Protein AF-A0A7R8AF81-F1 (afdb_monomer)

Radius of gyration: 22.04 Å; Cα contacts (8 Å, |Δi|>4): 204; chains: 1; bounding box: 44×44×81 Å

Mean predicted aligned error: 4.77 Å

Nearest PDB structures (foldseek):
  4o5h-assembly1_A  TM=9.685E-01  e=4.379E-13  Burkholderia cenocepacia J2315
  4pxl-assembly1_A  TM=9.770E-01  e=1.022E-12  Zea mays
  4pz2-assembly1_C  TM=9.730E-01  e=1.002E-11  Zea mays
  3vz2-assembly1_A  TM=9.612E-01  e=2.497E-11  Picosynechococcus sp. PCC 7002
  2hg2-assembly1_A  TM=9.554E-01  e=2.497E-11  Escherichia coli

Solvent-accessible surface area (backbone atoms only — not comparable to full-atom values): 8633 Å² total; per-residue (Å²): 122,87,82,53,46,71,79,38,58,82,45,72,40,81,93,62,85,97,45,65,38,62,22,34,32,45,58,55,51,83,88,33,62,86,66,72,47,90,78,94,59,64,66,45,81,45,75,90,74,92,46,73,67,55,45,44,51,60,71,50,72,53,68,55,13,40,68,41,66,47,80,68,92,51,64,70,57,49,54,55,52,60,72,69,43,61,41,42,35,73,16,74,73,41,79,62,74,94,47,74,74,43,61,44,31,24,27,74,72,45,43,84,71,47,39,38,22,75,62,22,52,52,78,80,58,82,90,80,90,85,87,82,83,78,82,77,82,121

Secondary structure (DSSP, 8-state):
-TT-EEEE--SB-SSSSS-B--EEEES--TTSHHHHS---SSEEEE---SSHHHHHHHHHSSS--SEEEE--S-HHHHHHHHHHS--SEEEESS-----TTS-B--SGGG-SS-BSHHHHHHTT---------GGG--

Foldseek 3Di:
DPPKDKPDWPDADDDDDDGGDQTEIEPGDCPDCLNADDPVDNYHYDYDDDDLVRVLCSQQSYQKAFEEEAEDPDPVSVVVSVVSRRHQYYYYNDGTDDDQQDWGAMDGPRDDFTPHHPRNVVVVDDDDDDDDDPPPPD

Structure (mmCIF, N/CA/C/O backbone):
data_AF-A0A7R8AF81-F1
#
_entry.id   AF-A0A7R8AF81-F1
#
loop_
_atom_site.group_PDB
_atom_site.id
_atom_site.type_symbol
_atom_site.label_atom_id
_atom_site.label_alt_id
_atom_site.label_comp_id
_atom_site.label_asym_id
_atom_site.label_entity_id
_atom_site.label_seq_id
_atom_site.pdbx_PDB_ins_code
_atom_site.Cartn_x
_atom_site.Cartn_y
_atom_site.Cartn_z
_atom_site.occupancy
_atom_site.B_iso_or_equiv
_atom_site.auth_seq_id
_atom_site.auth_comp_id
_atom_site.auth_asym_id
_atom_site.auth_atom_id
_atom_site.pdbx_PDB_model_num
ATOM 1 N N . MET A 1 1 ? 14.732 -14.577 -12.133 1.00 51.69 1 MET A N 1
ATOM 2 C CA . MET A 1 1 ? 13.478 -14.137 -12.784 1.00 51.69 1 MET A CA 1
ATOM 3 C C . MET A 1 1 ? 12.780 -15.298 -13.498 1.00 51.69 1 MET A C 1
ATOM 5 O O . MET A 1 1 ? 11.946 -15.055 -14.356 1.00 51.69 1 MET A O 1
ATOM 9 N N . GLU A 1 2 ? 13.074 -16.558 -13.159 1.00 53.34 2 GLU A N 1
ATOM 10 C CA . GLU A 1 2 ? 12.286 -17.677 -13.684 1.00 53.34 2 GLU A CA 1
ATOM 11 C C . GLU A 1 2 ? 10.898 -17.651 -13.029 1.00 53.34 2 GLU A C 1
ATOM 13 O O . GLU A 1 2 ? 10.796 -17.460 -11.819 1.00 53.34 2 GLU A O 1
ATOM 18 N N . GLY A 1 3 ? 9.841 -17.764 -13.836 1.00 68.88 3 GLY A N 1
ATOM 19 C CA . GLY A 1 3 ? 8.454 -17.836 -13.360 1.00 68.88 3 GLY A CA 1
ATOM 20 C C . GLY A 1 3 ? 7.711 -16.506 -13.177 1.00 68.88 3 GLY A C 1
ATOM 21 O O . GLY A 1 3 ? 6.577 -16.534 -12.714 1.00 68.88 3 GLY A O 1
ATOM 22 N N . ILE A 1 4 ? 8.295 -15.356 -13.538 1.00 82.62 4 ILE A N 1
ATOM 23 C CA . ILE A 1 4 ? 7.593 -14.059 -13.508 1.00 82.62 4 ILE A CA 1
ATOM 24 C C . ILE A 1 4 ? 7.218 -13.658 -14.934 1.00 82.62 4 ILE A C 1
ATOM 26 O O . ILE A 1 4 ? 8.091 -13.490 -15.785 1.00 82.62 4 ILE A O 1
ATOM 30 N N . GLU A 1 5 ? 5.927 -13.462 -15.184 1.00 92.69 5 GLU A N 1
ATOM 31 C CA . GLU A 1 5 ? 5.444 -12.950 -16.461 1.00 92.69 5 GLU A CA 1
ATOM 32 C C . GLU A 1 5 ? 5.596 -11.423 -16.515 1.00 92.69 5 GLU A C 1
ATOM 34 O O . GLU A 1 5 ? 5.031 -10.694 -15.697 1.00 92.69 5 GLU A O 1
ATOM 39 N N . VAL A 1 6 ? 6.372 -10.933 -17.484 1.00 95.81 6 VAL A N 1
ATOM 40 C CA . VAL A 1 6 ? 6.580 -9.500 -17.728 1.00 95.81 6 VAL A CA 1
ATOM 41 C C . VAL A 1 6 ? 5.680 -9.069 -18.883 1.00 95.81 6 VAL A C 1
ATOM 43 O O . VAL A 1 6 ? 5.932 -9.426 -20.031 1.00 95.81 6 VAL A O 1
ATOM 46 N N . LEU A 1 7 ? 4.642 -8.285 -18.591 1.00 96.88 7 LEU A N 1
ATOM 47 C CA . LEU A 1 7 ? 3.709 -7.779 -19.606 1.00 96.88 7 LEU A CA 1
ATOM 48 C C . LEU A 1 7 ? 4.255 -6.554 -20.350 1.00 96.88 7 LEU A C 1
ATOM 50 O O . LEU A 1 7 ? 3.921 -6.324 -21.511 1.00 96.88 7 LEU A O 1
ATOM 54 N N . ALA A 1 8 ? 5.064 -5.740 -19.673 1.00 97.25 8 ALA A N 1
ATOM 55 C CA . ALA A 1 8 ? 5.683 -4.542 -20.232 1.00 97.25 8 ALA A CA 1
ATOM 56 C C . ALA A 1 8 ? 6.953 -4.180 -19.452 1.00 97.25 8 ALA A C 1
ATOM 58 O O . ALA A 1 8 ? 7.049 -4.479 -18.262 1.00 97.25 8 ALA A O 1
ATOM 59 N N . GLY A 1 9 ? 7.891 -3.482 -20.099 1.00 96.81 9 GLY A N 1
ATOM 60 C CA . GLY A 1 9 ? 9.101 -2.953 -19.462 1.00 96.81 9 GLY A CA 1
ATOM 61 C C . GLY A 1 9 ? 10.145 -4.022 -19.141 1.00 96.81 9 GLY A C 1
ATOM 62 O O . GLY A 1 9 ? 10.449 -4.859 -19.981 1.00 96.81 9 GLY A O 1
ATOM 63 N N . GLY A 1 10 ? 10.731 -3.954 -17.944 1.00 94.56 10 GLY A N 1
ATOM 64 C CA . GLY A 1 10 ? 11.759 -4.890 -17.472 1.00 94.56 10 GLY A CA 1
ATOM 65 C C . GLY A 1 10 ? 13.187 -4.547 -17.906 1.00 94.56 10 GLY A C 1
ATOM 66 O O . GLY A 1 10 ? 14.105 -5.322 -17.659 1.00 94.56 10 GLY A O 1
ATOM 67 N N . GLU A 1 11 ? 13.395 -3.389 -18.535 1.00 96.00 11 GLU A N 1
ATOM 68 C CA . GLU A 1 11 ? 14.680 -3.020 -19.125 1.00 96.00 11 GLU A CA 1
ATOM 69 C C . GLU A 1 11 ? 15.031 -1.536 -18.958 1.00 96.00 11 GLU A C 1
ATOM 71 O O . GLU A 1 11 ? 14.194 -0.675 -18.653 1.00 96.00 11 GLU A O 1
ATOM 76 N N . ARG A 1 12 ? 16.313 -1.241 -19.189 1.00 97.12 12 ARG A N 1
ATOM 77 C CA . ARG A 1 12 ? 16.853 0.118 -19.234 1.00 97.12 12 ARG A CA 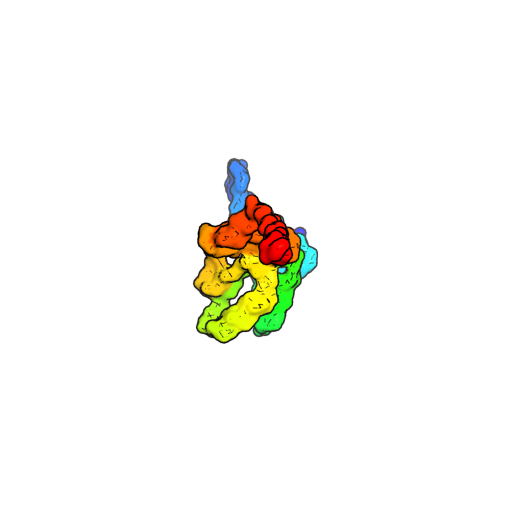1
ATOM 78 C C . ARG A 1 12 ? 16.226 0.904 -20.385 1.00 97.12 12 ARG A C 1
ATOM 80 O O . ARG A 1 12 ? 16.082 0.399 -21.495 1.00 97.12 12 ARG A O 1
ATOM 87 N N . GLN A 1 13 ? 15.947 2.181 -20.144 1.00 97.06 13 GLN A N 1
ATOM 88 C CA . GLN A 1 13 ? 15.547 3.117 -21.190 1.00 97.06 13 GLN A CA 1
ATOM 89 C C . GLN A 1 13 ? 16.771 3.912 -21.681 1.00 97.06 13 GLN A C 1
ATOM 91 O O . GLN A 1 13 ? 17.356 4.702 -20.941 1.00 97.06 13 GLN A O 1
ATOM 96 N N . GLY A 1 14 ? 17.152 3.724 -22.948 1.00 96.19 14 GLY A N 1
ATOM 97 C CA . GLY A 1 14 ? 18.264 4.442 -23.591 1.00 96.19 14 GLY A CA 1
ATOM 98 C C . GLY A 1 14 ? 19.657 4.020 -23.104 1.00 96.19 14 GLY A C 1
ATOM 99 O O . GLY A 1 14 ? 19.797 3.025 -22.395 1.00 96.19 14 GLY A O 1
ATOM 100 N N . SER A 1 15 ? 20.694 4.785 -23.471 1.00 96.12 15 SER A N 1
ATOM 101 C CA . SER A 1 15 ? 22.112 4.495 -23.167 1.00 96.12 15 SER A CA 1
ATOM 102 C C . SER A 1 15 ? 22.765 5.433 -22.138 1.00 96.12 15 SER A C 1
ATOM 104 O O . SER A 1 15 ? 23.857 5.141 -21.659 1.00 96.12 15 SER A O 1
ATOM 106 N N . LEU A 1 16 ? 22.104 6.534 -21.766 1.00 96.69 16 LEU A N 1
ATOM 107 C CA . LEU A 1 16 ? 22.567 7.511 -20.767 1.00 96.69 16 LEU A CA 1
ATOM 108 C C . LEU A 1 16 ? 21.555 7.643 -19.616 1.00 96.69 16 LEU A C 1
ATOM 110 O O . LEU A 1 16 ? 20.422 7.177 -19.740 1.00 96.69 16 LEU A O 1
ATOM 114 N N . GLY A 1 17 ? 21.965 8.242 -18.491 1.00 96.81 17 GLY A N 1
ATOM 115 C CA . GLY A 1 17 ? 21.120 8.475 -17.304 1.00 96.81 17 GLY A CA 1
ATOM 116 C C . GLY A 1 17 ? 20.685 7.205 -16.556 1.00 96.81 17 GLY A C 1
ATOM 117 O O . GLY A 1 17 ? 21.050 6.103 -16.946 1.00 96.81 17 GLY A O 1
ATOM 118 N N . ASN A 1 18 ? 19.885 7.347 -15.496 1.00 96.31 18 ASN A N 1
ATOM 119 C CA . ASN A 1 18 ? 19.388 6.230 -14.671 1.00 96.31 18 ASN A CA 1
ATOM 120 C C . ASN A 1 18 ? 17.916 5.918 -14.982 1.00 96.31 18 ASN A C 1
ATOM 122 O O . ASN A 1 18 ? 17.065 5.934 -14.096 1.00 96.31 18 ASN A O 1
ATOM 126 N N . PHE A 1 19 ? 17.598 5.704 -16.259 1.00 97.38 19 PHE A N 1
ATOM 127 C CA . PHE A 1 19 ? 16.219 5.522 -16.710 1.00 97.38 19 PHE A CA 1
ATOM 128 C C . PHE A 1 19 ? 15.854 4.043 -16.868 1.00 97.38 19 PHE A C 1
ATOM 130 O O . PHE A 1 19 ? 16.575 3.267 -17.501 1.00 97.38 19 PHE A O 1
ATOM 137 N N . LEU A 1 20 ? 14.685 3.683 -16.343 1.00 97.25 20 LEU A N 1
ATOM 138 C CA . LEU A 1 20 ? 14.057 2.370 -16.472 1.00 97.25 20 LEU A CA 1
ATOM 139 C C . LEU A 1 20 ? 12.700 2.529 -17.156 1.00 97.25 20 LEU A C 1
ATOM 141 O O . LEU A 1 20 ? 11.999 3.516 -16.913 1.00 97.25 20 LEU A O 1
ATOM 145 N N . LYS A 1 21 ? 12.315 1.564 -17.996 1.00 97.69 21 LYS A N 1
ATOM 146 C CA . LYS A 1 21 ? 10.943 1.505 -18.516 1.00 97.69 21 LYS A CA 1
ATOM 147 C C . LYS A 1 21 ? 9.963 1.154 -17.393 1.00 97.69 21 LYS A C 1
ATOM 149 O O . LYS A 1 21 ? 10.273 0.337 -16.525 1.00 97.69 21 LYS A O 1
ATOM 154 N N . SER A 1 22 ? 8.757 1.720 -17.453 1.00 98.00 22 SER A N 1
ATOM 155 C CA . SER A 1 22 ? 7.637 1.277 -16.618 1.00 98.00 22 SER A CA 1
ATOM 156 C C . SER A 1 22 ? 7.387 -0.208 -16.843 1.00 98.00 22 SER A C 1
ATOM 158 O O . SER A 1 22 ? 7.222 -0.644 -17.983 1.00 98.00 22 SER A O 1
ATOM 160 N N . THR A 1 23 ? 7.400 -0.973 -15.760 1.00 98.06 23 THR A N 1
ATOM 161 C CA . THR A 1 23 ? 7.375 -2.433 -15.790 1.00 98.06 23 THR A CA 1
ATOM 162 C C . THR A 1 23 ? 6.084 -2.946 -15.177 1.00 98.06 23 THR A C 1
ATOM 164 O O . THR A 1 23 ? 5.702 -2.493 -14.100 1.00 98.06 23 THR A O 1
ATOM 167 N N . VAL A 1 24 ? 5.421 -3.890 -15.843 1.00 98.19 24 VAL A N 1
ATOM 168 C CA . VAL A 1 24 ? 4.211 -4.546 -15.330 1.00 98.19 24 VAL A CA 1
ATOM 169 C C . VAL A 1 24 ? 4.470 -6.042 -15.236 1.00 98.19 24 VAL A C 1
ATOM 171 O O . VAL A 1 24 ? 4.783 -6.678 -16.242 1.00 98.19 24 VAL A O 1
ATOM 174 N N . LEU A 1 25 ? 4.345 -6.588 -14.029 1.00 97.19 25 LEU A N 1
ATOM 175 C CA . LEU A 1 25 ? 4.531 -8.003 -13.722 1.00 97.19 25 LEU A CA 1
ATOM 176 C C . LEU A 1 25 ? 3.172 -8.635 -13.423 1.00 97.19 25 LEU A C 1
ATOM 178 O O . LEU A 1 25 ? 2.434 -8.117 -12.583 1.00 97.19 25 LEU A O 1
ATOM 182 N N . LEU A 1 26 ? 2.839 -9.740 -14.086 1.00 96.00 26 LEU A N 1
ATOM 183 C CA . LEU A 1 26 ? 1.580 -10.452 -13.875 1.00 96.00 26 LEU A CA 1
ATOM 184 C C . LEU A 1 26 ? 1.794 -11.676 -12.983 1.00 96.00 26 LEU A C 1
ATOM 186 O O . LEU A 1 26 ? 2.659 -12.506 -13.249 1.00 96.00 26 LEU A O 1
ATOM 190 N N . ASN A 1 27 ? 0.981 -11.774 -11.929 1.00 93.31 27 ASN A N 1
ATOM 191 C CA . ASN A 1 27 ? 0.905 -12.901 -10.998 1.00 93.31 27 ASN A CA 1
ATOM 192 C C . ASN A 1 27 ? 2.277 -13.440 -10.533 1.00 93.31 27 ASN A C 1
ATOM 194 O O . ASN A 1 27 ? 2.505 -14.648 -10.620 1.00 93.31 27 ASN A O 1
ATOM 198 N N . PRO A 1 28 ? 3.191 -12.591 -10.014 1.00 93.62 28 PRO A N 1
ATOM 199 C CA . PRO A 1 28 ? 4.450 -13.086 -9.460 1.00 93.62 28 PRO A CA 1
ATOM 200 C C . PRO A 1 28 ? 4.189 -14.074 -8.312 1.00 93.62 28 PRO A C 1
ATOM 202 O O . PRO A 1 28 ? 3.157 -14.011 -7.642 1.00 93.62 28 PRO A O 1
ATOM 205 N N . ASP A 1 29 ? 5.117 -14.987 -8.044 1.00 93.00 29 ASP A N 1
ATOM 206 C CA . ASP A 1 29 ? 5.004 -15.898 -6.899 1.00 93.00 29 ASP A CA 1
ATOM 207 C C . ASP A 1 29 ? 4.898 -15.115 -5.569 1.00 93.00 29 ASP A C 1
ATOM 209 O O . ASP A 1 29 ? 5.552 -14.080 -5.408 1.00 93.00 29 ASP A O 1
ATOM 213 N N . LEU A 1 30 ? 4.061 -15.577 -4.630 1.00 93.38 30 LEU A N 1
ATOM 214 C CA . LEU A 1 30 ? 3.807 -14.885 -3.353 1.00 93.38 30 LEU A CA 1
ATOM 215 C C . LEU A 1 30 ? 5.052 -14.793 -2.462 1.00 93.38 30 LEU A C 1
ATOM 217 O O . LEU A 1 30 ? 5.174 -13.846 -1.694 1.00 93.38 30 LEU A O 1
ATOM 221 N N . ALA A 1 31 ? 5.988 -15.733 -2.589 1.00 93.12 31 ALA A N 1
ATOM 222 C CA . ALA A 1 31 ? 7.257 -15.724 -1.869 1.00 93.12 31 ALA A CA 1
ATOM 223 C C . ALA A 1 31 ? 8.379 -15.018 -2.653 1.00 93.12 31 ALA A C 1
ATOM 225 O O . ALA A 1 31 ? 9.524 -14.964 -2.195 1.00 93.12 31 ALA A O 1
ATOM 226 N N . SER A 1 32 ? 8.096 -14.498 -3.852 1.00 93.94 32 SER A N 1
ATOM 227 C CA . SER A 1 32 ? 9.112 -13.822 -4.656 1.00 93.94 32 SER A CA 1
ATOM 228 C C . SER A 1 32 ? 9.445 -12.437 -4.106 1.00 93.94 32 SER A C 1
ATOM 230 O O . SER A 1 32 ? 8.571 -11.664 -3.720 1.00 93.94 32 SER A O 1
ATOM 232 N N . LYS A 1 33 ? 10.727 -12.067 -4.188 1.00 94.12 33 LYS A N 1
ATOM 233 C CA . LYS A 1 33 ? 11.205 -10.750 -3.743 1.00 94.12 33 LYS A CA 1
ATOM 234 C C . LYS A 1 33 ? 10.501 -9.578 -4.421 1.00 94.12 33 LYS A C 1
ATOM 236 O O . LYS A 1 33 ? 10.251 -8.571 -3.780 1.00 94.12 33 LYS A O 1
ATOM 241 N N . VAL A 1 34 ? 10.153 -9.715 -5.703 1.00 94.31 34 VAL A N 1
ATOM 242 C CA . VAL A 1 34 ? 9.427 -8.665 -6.441 1.00 94.31 34 VAL A CA 1
ATOM 243 C C . VAL A 1 34 ? 8.015 -8.422 -5.895 1.00 94.31 34 VAL A C 1
ATOM 245 O O . VAL A 1 34 ? 7.427 -7.386 -6.185 1.00 94.31 34 VAL A O 1
ATOM 248 N N . TYR A 1 35 ? 7.460 -9.376 -5.143 1.00 95.00 35 TYR A N 1
ATOM 249 C CA . TYR A 1 35 ? 6.156 -9.258 -4.497 1.00 95.00 35 TYR A CA 1
ATOM 250 C C . TYR A 1 35 ? 6.276 -8.842 -3.022 1.00 95.00 35 TYR A C 1
ATOM 252 O O . TYR A 1 35 ? 5.452 -8.069 -2.542 1.00 95.00 35 TYR A O 1
ATOM 260 N N . THR A 1 36 ? 7.301 -9.318 -2.308 1.00 95.69 36 THR A N 1
ATOM 261 C CA . THR A 1 36 ? 7.428 -9.138 -0.848 1.00 95.69 36 THR A CA 1
ATOM 262 C C . THR A 1 36 ? 8.305 -7.962 -0.410 1.00 95.69 36 THR A C 1
ATOM 264 O O . THR A 1 36 ? 8.250 -7.567 0.756 1.00 95.69 36 THR A O 1
ATOM 267 N N . GLU A 1 37 ? 9.153 -7.426 -1.292 1.00 96.62 37 GLU A N 1
ATOM 268 C CA . GLU A 1 37 ? 10.091 -6.336 -0.989 1.00 96.62 37 GLU A CA 1
ATOM 269 C C . GLU A 1 37 ? 9.706 -5.039 -1.720 1.00 96.62 37 GLU A C 1
A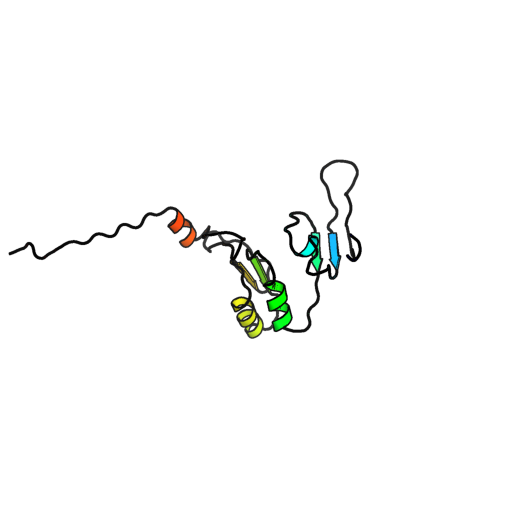TOM 271 O O . GLU A 1 37 ? 9.136 -5.046 -2.812 1.00 96.62 37 GLU A O 1
ATOM 276 N N . GLU A 1 38 ? 10.040 -3.895 -1.121 1.00 97.56 38 GLU A N 1
ATOM 277 C CA . GLU A 1 38 ? 9.818 -2.586 -1.731 1.00 97.56 38 GLU A CA 1
ATOM 278 C C . GLU A 1 38 ? 10.860 -2.318 -2.832 1.00 97.56 38 GLU A C 1
ATOM 280 O O . GLU A 1 38 ? 12.047 -2.156 -2.561 1.00 97.56 38 GLU A O 1
ATOM 285 N N . ILE A 1 39 ? 10.412 -2.257 -4.092 1.00 97.19 39 ILE A N 1
ATOM 286 C CA . ILE A 1 39 ? 11.300 -2.070 -5.256 1.00 97.19 39 ILE A CA 1
ATOM 287 C C . ILE A 1 39 ? 11.759 -0.610 -5.408 1.00 97.19 39 ILE A C 1
ATOM 289 O O . ILE A 1 39 ? 12.850 -0.352 -5.912 1.00 97.19 39 ILE A O 1
ATOM 293 N N . PHE A 1 40 ? 10.917 0.355 -5.016 1.00 97.44 40 PHE A N 1
ATOM 294 C CA . PHE A 1 40 ? 11.177 1.801 -5.137 1.00 97.44 40 PHE A CA 1
ATOM 295 C C . PHE A 1 40 ? 11.457 2.309 -6.571 1.00 97.44 40 PHE A C 1
ATOM 297 O O . PHE A 1 40 ? 12.000 3.394 -6.779 1.00 97.44 40 PHE A O 1
ATOM 304 N N . GLY A 1 41 ? 11.069 1.521 -7.578 1.00 96.56 41 GLY A N 1
ATOM 305 C CA . GLY A 1 41 ? 11.202 1.825 -9.001 1.00 96.56 41 GLY A CA 1
ATOM 306 C C . GLY A 1 41 ? 9.854 1.793 -9.727 1.00 96.56 41 GLY A C 1
ATOM 307 O O . GLY A 1 41 ? 8.826 1.506 -9.115 1.00 96.56 41 GL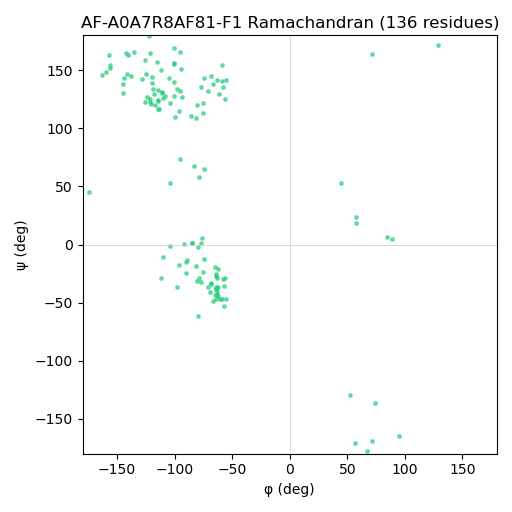Y A O 1
ATOM 308 N N . PRO A 1 42 ? 9.830 2.060 -11.044 1.00 97.50 42 PRO A N 1
ATOM 309 C CA . PRO A 1 42 ? 8.599 2.118 -11.829 1.00 97.50 42 PRO A CA 1
ATOM 310 C C . PRO A 1 42 ? 8.092 0.707 -12.181 1.00 97.50 42 PRO A C 1
ATOM 312 O O . PRO A 1 42 ? 7.973 0.360 -13.356 1.00 97.50 42 PRO A O 1
ATOM 315 N N . VAL A 1 43 ? 7.835 -0.124 -11.170 1.00 97.56 43 VAL A N 1
ATOM 316 C CA . VAL A 1 43 ? 7.424 -1.527 -11.309 1.00 97.56 43 VAL A CA 1
ATOM 317 C C . VAL A 1 43 ? 6.079 -1.734 -10.617 1.00 97.56 43 VAL A C 1
ATOM 319 O O . VAL A 1 43 ? 5.933 -1.423 -9.439 1.00 97.56 43 VAL A O 1
ATOM 322 N N . LEU A 1 44 ? 5.103 -2.266 -11.351 1.00 97.56 44 LEU A N 1
ATOM 323 C CA . LEU A 1 44 ? 3.773 -2.609 -10.858 1.00 97.56 44 LEU A CA 1
ATOM 324 C C . LEU A 1 44 ? 3.575 -4.125 -10.915 1.00 97.56 44 LEU A C 1
ATOM 326 O O . LEU A 1 44 ? 3.675 -4.724 -11.984 1.00 97.56 44 LEU A O 1
ATOM 330 N N . CYS A 1 45 ? 3.229 -4.727 -9.781 1.00 96.62 45 CYS A N 1
ATOM 331 C CA . CYS A 1 45 ? 2.777 -6.113 -9.712 1.00 96.62 45 CYS A CA 1
ATOM 332 C C . CYS A 1 45 ? 1.246 -6.156 -9.780 1.00 96.62 45 CYS A C 1
ATOM 334 O O . CYS A 1 45 ? 0.566 -5.493 -8.998 1.00 96.62 45 CYS A O 1
ATOM 336 N N . VAL A 1 46 ? 0.702 -6.946 -10.703 1.00 96.38 46 VAL A N 1
ATOM 337 C CA . VAL A 1 46 ? -0.738 -7.174 -10.858 1.00 96.38 46 VAL A CA 1
ATOM 338 C C . VAL A 1 46 ? -1.049 -8.603 -10.444 1.00 96.38 46 VAL A C 1
ATOM 340 O O . VAL A 1 46 ? -0.462 -9.547 -10.972 1.00 96.38 46 VAL A O 1
ATOM 343 N N . ARG A 1 47 ? -1.994 -8.764 -9.517 1.00 94.50 47 ARG A N 1
ATOM 344 C CA . ARG A 1 47 ? -2.504 -10.068 -9.092 1.00 94.50 47 ARG A CA 1
ATOM 345 C C . ARG A 1 47 ? -4.021 -10.091 -9.174 1.00 94.50 47 ARG A C 1
ATOM 347 O O . ARG A 1 47 ? -4.681 -9.102 -8.864 1.00 94.50 47 ARG A O 1
ATOM 354 N N . THR A 1 48 ? -4.566 -11.226 -9.587 1.00 94.88 48 THR A N 1
ATOM 355 C CA . THR A 1 48 ? -6.012 -11.467 -9.590 1.00 94.88 48 THR A CA 1
ATOM 356 C C . THR A 1 48 ? -6.459 -12.175 -8.315 1.00 94.88 48 THR A C 1
ATOM 358 O O . THR A 1 48 ? -5.707 -12.973 -7.766 1.00 94.88 48 THR A O 1
ATOM 361 N N . PHE A 1 49 ? -7.702 -11.942 -7.910 1.00 97.00 49 PHE A N 1
ATOM 362 C CA . PHE A 1 49 ? -8.389 -12.622 -6.810 1.00 97.00 49 PHE A CA 1
ATOM 363 C C . PHE A 1 49 ? -9.847 -12.872 -7.221 1.00 97.00 49 PHE A C 1
ATOM 365 O O . PHE A 1 49 ? -10.339 -12.263 -8.178 1.00 97.00 49 PHE A O 1
ATOM 372 N N . LYS A 1 50 ? -10.549 -13.763 -6.520 1.00 97.81 50 LYS A N 1
ATOM 373 C CA . LYS A 1 50 ? -11.950 -14.118 -6.806 1.00 97.81 50 LYS A CA 1
ATOM 374 C C . LYS A 1 50 ? -12.927 -13.651 -5.737 1.00 97.81 50 LYS A C 1
ATOM 376 O O . LYS A 1 50 ? -14.092 -13.421 -6.054 1.00 97.81 50 LYS A O 1
ATOM 381 N N . THR A 1 51 ? -12.477 -13.541 -4.491 1.00 98.25 51 THR A N 1
ATOM 382 C CA . THR A 1 51 ? -13.344 -13.233 -3.344 1.00 98.25 51 THR A CA 1
ATOM 383 C C . THR A 1 51 ? -12.848 -12.018 -2.568 1.00 98.25 51 THR A C 1
ATOM 385 O O . THR A 1 51 ? -11.686 -11.628 -2.683 1.00 98.25 51 THR A O 1
ATOM 388 N N . GLU A 1 52 ? -13.748 -11.399 -1.802 1.00 97.50 52 GLU A N 1
ATOM 389 C CA . GLU A 1 52 ? -13.425 -10.256 -0.936 1.00 97.50 52 GLU A CA 1
ATOM 390 C C . GLU A 1 52 ? -12.425 -10.688 0.149 1.00 97.50 52 GLU A C 1
ATOM 392 O O . GLU A 1 52 ? -11.433 -10.004 0.393 1.00 97.50 52 GLU A O 1
ATOM 397 N N . GLU A 1 53 ? -12.629 -11.879 0.710 1.00 98.38 53 GLU A N 1
ATOM 398 C CA . GLU A 1 53 ? -11.800 -12.484 1.751 1.00 98.38 53 GLU A CA 1
ATOM 399 C C . GLU A 1 53 ? -10.382 -12.784 1.247 1.00 98.38 53 GLU A C 1
ATOM 401 O O . GLU A 1 53 ? -9.401 -12.484 1.926 1.00 98.38 53 GLU A O 1
ATOM 406 N N . GLU A 1 54 ? -10.260 -13.326 0.032 1.00 98.25 54 GLU A N 1
ATOM 407 C CA . GLU A 1 54 ? -8.965 -13.561 -0.617 1.00 98.25 54 GLU A CA 1
ATOM 408 C C . GLU A 1 54 ? -8.221 -12.247 -0.874 1.00 98.25 54 GLU A C 1
ATOM 410 O O . GLU A 1 54 ? -7.020 -12.166 -0.623 1.00 98.25 54 GLU A O 1
ATOM 415 N N . ALA A 1 55 ? -8.920 -11.205 -1.335 1.00 97.75 55 ALA A N 1
ATOM 416 C CA . ALA A 1 55 ? -8.309 -9.900 -1.581 1.00 97.75 55 ALA A CA 1
ATOM 417 C C . ALA A 1 55 ? -7.749 -9.280 -0.295 1.00 97.75 55 ALA A C 1
ATOM 419 O O . ALA A 1 55 ? -6.630 -8.769 -0.299 1.00 97.75 55 ALA A O 1
ATOM 420 N N . ILE A 1 56 ? -8.511 -9.346 0.802 1.00 98.50 56 ILE A N 1
ATOM 421 C CA . ILE A 1 56 ? -8.088 -8.851 2.119 1.00 98.50 56 ILE A CA 1
ATOM 422 C C . ILE A 1 56 ? -6.885 -9.652 2.623 1.00 98.50 56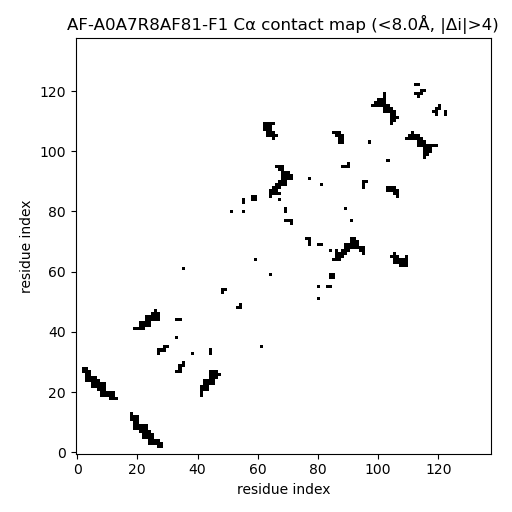 ILE A C 1
ATOM 424 O O . ILE A 1 56 ? -5.895 -9.057 3.049 1.00 98.50 56 ILE A O 1
ATOM 428 N N . ALA A 1 57 ? -6.936 -10.985 2.532 1.00 98.38 57 ALA A N 1
ATOM 429 C CA . ALA A 1 57 ? -5.829 -11.842 2.945 1.00 98.38 57 ALA A CA 1
ATOM 430 C C . ALA A 1 57 ? -4.545 -11.512 2.168 1.00 98.38 57 ALA A C 1
ATOM 432 O O . ALA A 1 57 ? -3.503 -11.298 2.780 1.00 98.38 57 ALA A O 1
ATOM 433 N N . LEU A 1 58 ? -4.630 -11.378 0.840 1.00 97.88 58 LEU A N 1
ATOM 434 C CA . LEU A 1 58 ? -3.495 -11.001 -0.009 1.00 97.88 58 LEU A CA 1
ATOM 435 C C . LEU A 1 58 ? -2.967 -9.592 0.288 1.00 97.88 58 LEU A C 1
ATOM 437 O O . LEU A 1 58 ? -1.758 -9.379 0.243 1.00 97.88 58 LEU A O 1
ATOM 441 N N . ALA A 1 59 ? -3.850 -8.630 0.571 1.00 97.81 59 ALA A N 1
ATOM 442 C CA . ALA A 1 59 ? -3.457 -7.260 0.896 1.00 97.81 59 ALA A CA 1
ATOM 443 C C . ALA A 1 59 ? -2.740 -7.164 2.251 1.00 97.81 59 ALA A C 1
ATOM 445 O O . ALA A 1 59 ? -1.836 -6.344 2.409 1.00 97.81 59 ALA A O 1
ATOM 446 N N . ASN A 1 60 ? -3.134 -8.000 3.215 1.00 98.25 60 ASN A N 1
ATOM 447 C CA . ASN A 1 60 ? -2.561 -8.020 4.557 1.00 98.25 60 ASN A CA 1
ATOM 448 C C . ASN A 1 60 ? -1.357 -8.968 4.695 1.00 98.25 60 ASN A C 1
ATOM 450 O O . ASN A 1 60 ? -0.610 -8.828 5.667 1.00 98.25 60 ASN A O 1
ATOM 454 N N . ASP A 1 61 ? -1.133 -9.888 3.749 1.00 97.62 61 ASP A N 1
ATOM 455 C CA . ASP A 1 61 ? 0.030 -10.791 3.704 1.00 97.62 61 ASP A CA 1
ATOM 456 C C . ASP A 1 61 ? 1.309 -10.054 3.275 1.00 97.62 61 ASP A C 1
ATOM 458 O O . ASP A 1 61 ? 1.884 -10.233 2.203 1.00 97.62 61 ASP A O 1
ATOM 462 N N . THR A 1 62 ? 1.718 -9.123 4.127 1.00 97.56 62 THR A N 1
ATOM 463 C CA . THR A 1 62 ? 2.905 -8.297 3.970 1.00 97.56 62 THR A CA 1
ATOM 464 C C . THR A 1 62 ? 3.376 -7.812 5.337 1.00 97.56 62 THR A C 1
ATOM 466 O O . THR A 1 62 ? 2.596 -7.632 6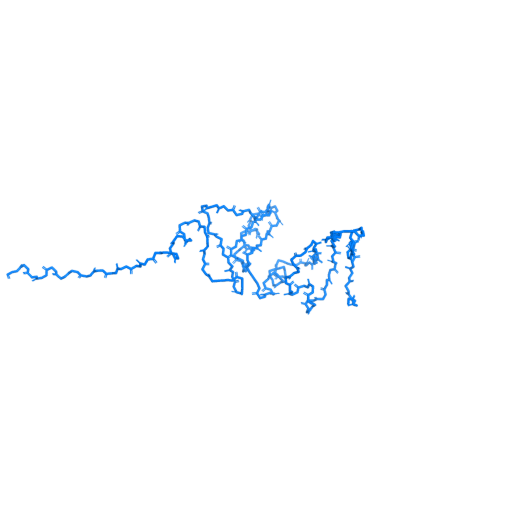.278 1.00 97.56 62 THR A O 1
ATOM 469 N N . GLN A 1 63 ? 4.680 -7.565 5.447 1.00 97.19 63 GLN A N 1
ATOM 470 C CA . GLN A 1 63 ? 5.283 -6.923 6.617 1.00 97.19 63 GLN A CA 1
ATOM 471 C C . GLN A 1 63 ? 5.002 -5.411 6.682 1.00 97.19 63 GLN A C 1
ATOM 473 O O . GLN A 1 63 ? 5.249 -4.782 7.714 1.00 97.19 63 GLN A O 1
ATOM 478 N N . PHE A 1 64 ? 4.494 -4.829 5.593 1.00 98.25 64 PHE A N 1
ATOM 479 C CA . PHE A 1 64 ? 4.230 -3.401 5.442 1.00 98.25 64 PHE A CA 1
ATOM 480 C C . PHE A 1 64 ? 2.745 -3.061 5.654 1.00 98.25 64 PHE A C 1
ATOM 482 O O . PHE A 1 64 ? 1.889 -3.933 5.733 1.00 98.25 64 PHE A O 1
ATOM 489 N N . GLY A 1 65 ? 2.431 -1.773 5.759 1.00 97.69 65 GLY A N 1
ATOM 490 C CA . GLY A 1 65 ? 1.067 -1.280 5.961 1.00 97.69 65 GLY A CA 1
ATOM 491 C C . GLY A 1 65 ? 0.985 0.244 5.916 1.00 97.69 65 GLY A C 1
ATOM 492 O O . GLY A 1 65 ? 0.412 0.871 6.808 1.00 97.69 65 GLY A O 1
ATOM 493 N N . LEU A 1 66 ? 1.631 0.875 4.932 1.00 96.94 66 LEU A N 1
ATOM 494 C CA . LEU A 1 66 ? 1.714 2.337 4.844 1.00 96.94 66 LEU A CA 1
ATOM 495 C C . LEU A 1 66 ? 0.434 2.962 4.273 1.00 96.94 66 LEU A C 1
ATOM 497 O O . LEU A 1 66 ? -0.256 3.733 4.945 1.00 96.94 66 LEU A O 1
ATOM 501 N N . GLY A 1 67 ? 0.108 2.601 3.036 1.00 95.81 67 GLY A N 1
ATOM 502 C CA . GLY A 1 67 ? -1.035 3.121 2.301 1.00 95.81 67 GLY A CA 1
ATOM 503 C C . GLY A 1 67 ? -1.708 2.028 1.483 1.00 95.81 67 GLY A C 1
ATOM 504 O O . GLY A 1 67 ? -1.037 1.132 0.978 1.00 95.81 67 GLY A O 1
ATOM 505 N N . ALA A 1 68 ? -3.025 2.120 1.340 1.00 96.94 68 ALA A N 1
ATOM 506 C CA . ALA A 1 68 ? -3.821 1.234 0.499 1.00 96.94 68 ALA A CA 1
ATOM 507 C C . ALA A 1 68 ? -4.829 2.029 -0.337 1.00 96.94 68 ALA A C 1
ATOM 509 O O . ALA A 1 68 ? -5.094 3.213 -0.105 1.00 96.94 68 ALA A O 1
ATOM 510 N N . THR A 1 69 ? -5.405 1.386 -1.347 1.00 97.12 69 THR A N 1
ATOM 511 C CA . THR A 1 69 ? -6.497 1.969 -2.126 1.00 97.12 69 THR A CA 1
ATOM 512 C C . THR A 1 69 ? -7.489 0.893 -2.541 1.00 97.12 69 THR A C 1
ATOM 514 O O . THR A 1 69 ? -7.090 -0.189 -2.963 1.00 97.12 69 THR A O 1
ATOM 517 N N . ILE A 1 70 ? -8.779 1.208 -2.446 1.00 97.88 70 ILE A N 1
ATOM 518 C CA . ILE A 1 70 ? -9.888 0.337 -2.839 1.00 97.88 70 ILE A CA 1
ATOM 519 C C . ILE A 1 70 ? -10.668 1.023 -3.960 1.00 97.88 70 ILE A C 1
ATOM 521 O O . ILE A 1 70 ? -11.074 2.173 -3.816 1.00 97.88 70 ILE A O 1
ATOM 525 N N . TYR A 1 71 ? -10.927 0.311 -5.057 1.00 97.94 71 TYR A N 1
ATOM 526 C CA . TYR A 1 71 ? -11.805 0.774 -6.134 1.00 97.94 71 TYR A CA 1
ATOM 527 C C . TYR A 1 71 ? -13.055 -0.107 -6.198 1.00 97.94 71 TYR A C 1
ATOM 529 O O . TYR A 1 71 ? -12.965 -1.309 -6.438 1.00 97.94 71 TYR A O 1
ATOM 537 N N . THR A 1 72 ? -14.226 0.482 -5.954 1.00 98.12 72 THR A N 1
ATOM 538 C CA . THR A 1 72 ? -15.529 -0.198 -6.002 1.00 98.12 72 THR A CA 1
ATOM 539 C C . THR A 1 72 ? -16.666 0.824 -6.088 1.00 98.12 72 THR A C 1
ATOM 541 O O . THR A 1 72 ? -16.601 1.896 -5.486 1.00 98.12 72 THR A O 1
ATOM 544 N N . ALA A 1 73 ? -17.740 0.484 -6.803 1.00 98.25 73 ALA A N 1
ATOM 545 C CA . ALA A 1 73 ? -18.974 1.274 -6.807 1.00 98.25 73 ALA A CA 1
ATOM 546 C C . ALA A 1 73 ? -19.881 0.976 -5.592 1.00 98.25 73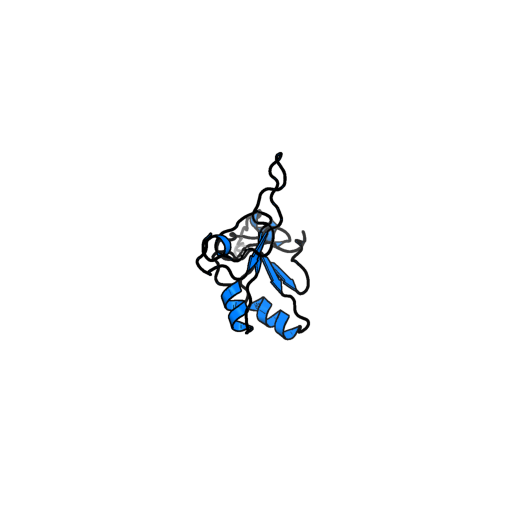 ALA A C 1
ATOM 548 O O . ALA A 1 73 ? -20.761 1.769 -5.270 1.00 98.25 73 ALA A O 1
ATOM 549 N N . ASP A 1 74 ? -19.671 -0.156 -4.912 1.00 98.38 74 ASP A N 1
ATOM 550 C CA . ASP A 1 74 ? -20.423 -0.549 -3.716 1.00 98.38 74 ASP A CA 1
ATOM 551 C C . ASP A 1 74 ? -19.792 0.068 -2.459 1.00 98.38 74 ASP A C 1
ATOM 553 O O . ASP A 1 74 ? -18.701 -0.324 -2.034 1.00 98.38 74 ASP A O 1
ATOM 557 N N . ILE A 1 75 ? -20.503 1.019 -1.850 1.00 97.62 75 ILE A N 1
ATOM 558 C CA . ILE A 1 75 ? -20.060 1.720 -0.642 1.00 97.62 75 ILE A CA 1
ATOM 559 C C . ILE A 1 75 ? -20.024 0.819 0.597 1.00 97.62 75 ILE A C 1
ATOM 561 O O . ILE A 1 75 ? -19.148 0.985 1.444 1.00 97.62 75 ILE A O 1
ATOM 565 N N . ALA A 1 76 ? -20.928 -0.157 0.706 1.00 98.19 76 ALA A N 1
ATOM 566 C CA . ALA A 1 76 ? -20.939 -1.077 1.835 1.00 98.19 76 ALA A CA 1
ATOM 567 C C . ALA A 1 76 ? -19.714 -1.995 1.771 1.00 98.19 76 ALA A C 1
ATOM 569 O O . ALA A 1 76 ? -19.053 -2.206 2.787 1.00 98.19 76 ALA A O 1
ATOM 570 N N . ARG A 1 77 ? -19.365 -2.473 0.569 1.00 98.00 77 ARG A N 1
ATOM 571 C CA . ARG A 1 77 ? -18.098 -3.181 0.333 1.00 98.00 77 ARG A CA 1
ATOM 572 C C . ARG A 1 77 ? -16.895 -2.299 0.640 1.00 98.00 77 ARG A C 1
ATOM 574 O O . ARG A 1 77 ? -15.995 -2.750 1.338 1.00 98.00 77 ARG A O 1
ATOM 581 N N . ALA A 1 78 ? -16.883 -1.055 0.160 1.00 98.00 78 ALA A N 1
ATOM 582 C CA . ALA A 1 78 ? -15.770 -0.142 0.411 1.00 98.00 78 ALA A CA 1
ATOM 583 C C . ALA A 1 78 ? -15.496 0.010 1.915 1.00 98.00 78 ALA A C 1
ATOM 585 O O . ALA A 1 78 ? -14.354 -0.130 2.343 1.00 98.00 78 ALA A O 1
ATOM 586 N N . LEU A 1 79 ? -16.548 0.227 2.711 1.00 97.56 79 LEU A N 1
ATOM 587 C CA . LEU A 1 79 ? -16.436 0.382 4.159 1.00 97.56 79 LEU A CA 1
ATOM 588 C C . LEU A 1 79 ? -15.980 -0.908 4.850 1.00 97.56 79 LEU A C 1
ATOM 590 O O . LEU A 1 79 ? -15.022 -0.844 5.617 1.00 97.56 79 LEU A O 1
ATOM 594 N N . ARG A 1 80 ? -16.592 -2.064 4.547 1.00 97.69 80 ARG A N 1
ATOM 595 C CA . ARG A 1 80 ? -16.179 -3.357 5.130 1.00 97.69 80 ARG A CA 1
ATOM 596 C C . ARG A 1 80 ? -14.712 -3.662 4.842 1.00 97.69 80 ARG A C 1
ATOM 598 O O . ARG A 1 80 ? -13.937 -3.856 5.767 1.00 97.69 80 ARG A O 1
ATOM 605 N N . VAL A 1 81 ? -14.309 -3.617 3.572 1.00 98.31 81 VAL A N 1
ATOM 606 C CA . VAL A 1 81 ? -12.930 -3.935 3.173 1.00 98.31 81 VAL A CA 1
ATOM 607 C C . VAL A 1 81 ? -11.942 -2.928 3.768 1.00 98.31 81 VAL A C 1
ATOM 609 O O . VAL A 1 81 ? -10.875 -3.319 4.227 1.00 98.31 81 VAL A O 1
ATOM 612 N N . SER A 1 82 ? -12.294 -1.638 3.830 1.00 97.38 82 SER A N 1
ATOM 613 C CA . SER A 1 82 ? -11.406 -0.616 4.406 1.00 97.38 82 SER A CA 1
ATOM 614 C C . SER A 1 82 ? -11.119 -0.799 5.897 1.00 97.38 82 SER A C 1
ATOM 616 O O . SER A 1 82 ? -10.086 -0.329 6.364 1.00 97.38 82 SER A O 1
ATOM 618 N N . GLN A 1 83 ? -12.020 -1.451 6.637 1.00 97.06 83 GLN A N 1
ATOM 619 C CA . GLN A 1 83 ? -11.842 -1.728 8.064 1.00 97.06 83 GLN A CA 1
ATOM 620 C C . GLN A 1 83 ? -10.918 -2.923 8.311 1.00 97.06 83 GLN A C 1
ATOM 622 O O . GLN A 1 83 ? -10.230 -2.949 9.328 1.00 97.06 83 GLN A O 1
ATOM 627 N N . GLU A 1 84 ? -10.884 -3.875 7.378 1.00 98.19 84 GLU A N 1
ATOM 628 C CA . GLU A 1 84 ? -10.090 -5.104 7.481 1.00 98.19 84 GLU A CA 1
ATOM 629 C C . GLU A 1 84 ? -8.672 -4.956 6.904 1.00 98.19 84 GLU A C 1
ATOM 631 O O . GLU A 1 84 ? -7.763 -5.692 7.286 1.00 98.19 84 GLU A O 1
ATOM 636 N N . VAL A 1 85 ? -8.449 -4.019 5.975 1.00 98.19 85 VAL A N 1
ATOM 637 C CA . VAL A 1 85 ? -7.118 -3.777 5.394 1.00 98.19 85 VAL A CA 1
ATOM 638 C C . VAL A 1 85 ? -6.221 -3.025 6.381 1.00 98.19 85 VAL A C 1
ATOM 640 O O . VAL A 1 85 ? -6.498 -1.895 6.789 1.00 98.19 85 VAL A O 1
ATOM 643 N N . GLU A 1 86 ? -5.082 -3.627 6.709 1.00 97.94 86 GLU A N 1
ATOM 644 C CA . GLU A 1 86 ? -4.120 -3.150 7.702 1.00 97.94 86 GLU A CA 1
ATOM 645 C C . GLU A 1 86 ? -3.166 -2.093 7.122 1.00 97.94 86 GLU A C 1
ATOM 647 O O . GLU A 1 86 ? -1.958 -2.303 6.983 1.00 97.94 86 GLU A O 1
ATOM 652 N N . ALA A 1 87 ? -3.710 -0.922 6.791 1.00 97.12 87 ALA A N 1
ATOM 653 C CA . ALA A 1 87 ? -2.949 0.219 6.294 1.00 97.12 87 ALA A CA 1
ATOM 654 C C . ALA A 1 87 ? -3.184 1.472 7.142 1.00 97.12 87 ALA A C 1
ATOM 656 O O . ALA A 1 87 ? -4.263 1.713 7.687 1.00 97.12 87 ALA A O 1
ATOM 657 N N . GLY A 1 88 ? -2.155 2.308 7.280 1.00 94.62 88 GLY A N 1
ATOM 658 C CA . GLY A 1 88 ? -2.275 3.539 8.060 1.00 94.62 88 GLY A CA 1
ATOM 659 C C . GLY A 1 88 ? -3.043 4.646 7.351 1.00 94.62 88 GLY A C 1
ATOM 660 O O . GLY A 1 88 ? -3.616 5.507 8.018 1.00 94.62 88 GLY A O 1
ATOM 661 N N . THR A 1 89 ? -3.090 4.594 6.023 1.00 93.81 89 THR A N 1
ATOM 662 C CA . THR A 1 89 ? -3.869 5.493 5.174 1.00 93.81 89 THR A CA 1
ATOM 663 C C . THR A 1 89 ? -4.547 4.718 4.051 1.00 93.81 89 THR A C 1
ATOM 665 O O . THR A 1 89 ? -4.000 3.738 3.548 1.00 93.81 89 THR A O 1
ATOM 668 N N . LEU A 1 90 ? -5.755 5.128 3.663 1.00 95.56 90 LEU A N 1
ATOM 669 C CA . LEU A 1 90 ? -6.541 4.408 2.666 1.00 95.56 90 LEU A CA 1
ATOM 670 C C . LEU A 1 90 ? -7.347 5.376 1.797 1.00 95.56 90 LEU A C 1
ATOM 672 O O . LEU A 1 90 ? -8.031 6.260 2.311 1.00 95.56 90 LEU A O 1
ATOM 676 N N . GLY A 1 91 ? -7.259 5.204 0.477 1.00 96.25 91 GLY A N 1
ATOM 677 C CA . GLY A 1 91 ? -8.108 5.884 -0.504 1.00 96.25 91 GLY A CA 1
ATOM 678 C C . GLY A 1 91 ? -9.240 4.978 -0.998 1.00 96.25 91 GLY A C 1
ATOM 679 O O . GLY A 1 91 ? -9.025 3.793 -1.234 1.00 96.25 91 GLY A O 1
ATOM 680 N N . ILE A 1 92 ? -10.446 5.519 -1.175 1.00 97.19 92 ILE A N 1
ATOM 681 C CA . ILE A 1 92 ? -11.565 4.817 -1.825 1.00 97.19 92 ILE A CA 1
ATOM 682 C C . ILE A 1 92 ? -11.876 5.548 -3.128 1.00 97.19 92 ILE A C 1
ATOM 684 O O . ILE A 1 92 ? -12.151 6.746 -3.110 1.00 97.19 92 ILE A O 1
ATOM 688 N N . ASN A 1 93 ? -11.835 4.833 -4.253 1.00 96.69 93 ASN A N 1
ATOM 689 C CA . ASN A 1 93 ? -12.031 5.361 -5.609 1.00 96.69 93 ASN A CA 1
ATOM 690 C C . ASN A 1 93 ? -11.061 6.489 -6.005 1.00 96.69 93 ASN A C 1
ATOM 692 O O . ASN A 1 93 ? -11.339 7.284 -6.899 1.00 96.69 93 ASN A O 1
ATOM 696 N N . THR A 1 94 ? -9.904 6.537 -5.350 1.00 95.06 94 THR A N 1
ATOM 697 C CA . THR A 1 94 ? -8.783 7.427 -5.650 1.00 95.06 94 THR A CA 1
ATOM 698 C C . THR A 1 94 ? -7.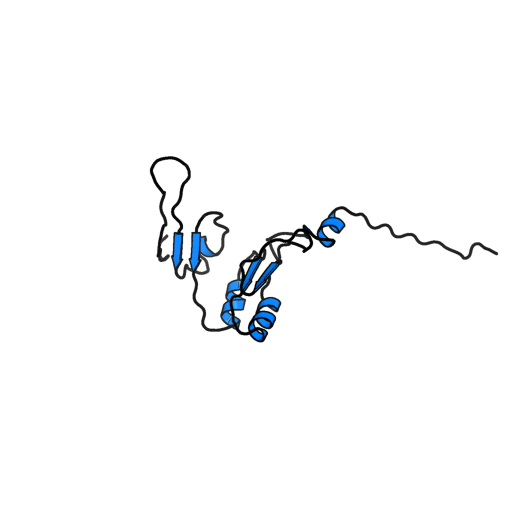525 6.834 -5.044 1.00 95.06 94 THR A C 1
ATOM 700 O O . THR A 1 94 ? -7.593 6.245 -3.966 1.00 95.06 94 THR A O 1
ATOM 703 N N . GLY A 1 95 ? -6.367 7.060 -5.669 1.00 90.75 95 GLY A N 1
ATOM 704 C CA . GLY A 1 95 ? -5.102 6.903 -4.958 1.00 90.75 95 GLY A CA 1
ATOM 705 C C . GLY A 1 95 ? -5.119 7.771 -3.699 1.00 90.75 95 GLY A C 1
ATOM 706 O O . GLY A 1 95 ? -5.672 8.877 -3.715 1.00 90.75 95 GLY A O 1
ATOM 707 N N . PHE A 1 96 ? -4.564 7.267 -2.599 1.00 88.00 96 PHE A N 1
ATOM 708 C CA . PHE A 1 96 ? -4.457 8.065 -1.383 1.00 88.00 96 PHE A CA 1
ATOM 709 C C . PHE A 1 96 ? -3.595 9.311 -1.641 1.00 88.00 96 PHE A C 1
ATOM 711 O O . PHE A 1 96 ? -2.476 9.212 -2.144 1.00 88.00 96 PHE A O 1
ATOM 718 N N . VAL A 1 97 ? -4.114 10.484 -1.270 1.00 87.06 97 VAL A N 1
ATOM 719 C CA . VAL A 1 97 ? -3.405 11.764 -1.370 1.00 87.06 97 VAL A CA 1
ATOM 720 C C . VAL A 1 97 ? -3.175 12.301 0.045 1.00 87.06 97 VAL A C 1
ATOM 722 O O . VAL A 1 97 ? -4.153 12.592 0.739 1.00 87.06 97 VAL A O 1
ATOM 725 N N . PRO A 1 98 ? -1.913 12.454 0.493 1.00 86.06 98 PRO A N 1
ATOM 726 C CA . PRO A 1 98 ? -1.613 13.013 1.805 1.00 86.06 98 PRO A CA 1
ATOM 727 C C . PRO A 1 98 ? -2.202 14.417 1.985 1.00 86.06 98 PRO A C 1
ATOM 729 O O . PRO A 1 98 ? -2.068 15.285 1.122 1.00 86.06 98 PRO A O 1
ATOM 732 N N . ASN A 1 99 ? -2.807 14.662 3.146 1.00 88.69 99 ASN A N 1
ATOM 733 C CA . ASN A 1 99 ? -3.315 15.970 3.550 1.00 88.69 99 ASN A CA 1
ATOM 734 C C . ASN A 1 99 ? -2.590 16.418 4.820 1.00 88.69 99 ASN A C 1
ATOM 736 O O . ASN A 1 99 ? -2.496 15.662 5.780 1.00 88.69 99 ASN A O 1
ATOM 740 N N . LYS A 1 100 ? -2.140 17.677 4.859 1.00 87.81 100 LYS A N 1
ATOM 741 C CA . LYS A 1 100 ? -1.462 18.276 6.020 1.00 87.81 100 LYS A CA 1
ATOM 742 C C . LYS A 1 100 ? -2.281 18.201 7.314 1.00 87.81 100 LYS A C 1
ATOM 744 O O . LYS A 1 100 ? -1.698 18.193 8.394 1.00 87.81 100 LYS A O 1
ATOM 749 N N . LEU A 1 101 ? -3.610 18.187 7.214 1.00 92.56 101 LEU A N 1
ATOM 750 C CA . LEU A 1 101 ? -4.521 18.158 8.363 1.00 92.56 101 LEU A CA 1
ATOM 751 C C . LEU A 1 101 ? -4.872 16.743 8.835 1.00 92.56 101 LEU A C 1
ATOM 753 O O . LEU A 1 101 ? -5.419 16.591 9.926 1.00 92.56 101 LEU A O 1
ATOM 757 N N . SER A 1 102 ? -4.564 15.722 8.039 1.00 92.31 102 SER A N 1
ATOM 758 C CA . SER A 1 102 ? -4.861 14.329 8.356 1.00 92.31 102 SER A CA 1
ATOM 759 C C . SER A 1 102 ? -3.582 13.608 8.780 1.00 92.31 102 SER A C 1
ATOM 761 O O . SER A 1 102 ? -2.519 13.888 8.226 1.00 92.31 102 SER A O 1
ATOM 763 N N . PRO A 1 103 ? -3.653 12.683 9.748 1.00 93.44 103 PRO A N 1
ATOM 764 C CA . PRO A 1 103 ? -2.492 11.893 10.117 1.00 93.44 103 PRO A CA 1
ATOM 765 C C . PRO A 1 103 ? -2.083 10.959 8.972 1.00 93.44 103 PRO A C 1
ATOM 767 O O . PRO A 1 103 ? -2.919 10.302 8.353 1.00 93.44 103 PRO A O 1
ATOM 770 N N . PHE A 1 104 ? -0.781 10.866 8.741 1.00 94.81 104 PHE A N 1
ATOM 771 C CA . PHE A 1 104 ? -0.116 9.885 7.900 1.00 94.81 104 PHE A CA 1
ATOM 772 C C . PHE A 1 104 ? 0.700 8.958 8.799 1.00 94.81 104 PHE A C 1
ATOM 774 O O . PHE A 1 104 ? 1.421 9.414 9.690 1.00 94.81 104 PHE A O 1
ATOM 781 N N . ARG A 1 105 ? 0.556 7.646 8.622 1.00 93.38 105 ARG A N 1
ATOM 782 C CA . ARG A 1 105 ? 1.285 6.652 9.416 1.00 93.38 105 ARG A CA 1
ATOM 783 C C . ARG A 1 105 ? 1.387 5.329 8.683 1.00 93.38 105 ARG A C 1
ATOM 785 O O . ARG A 1 105 ? 0.589 5.064 7.793 1.00 93.38 105 ARG A O 1
ATOM 792 N N . GLY A 1 106 ? 2.298 4.478 9.140 1.00 94.62 106 GLY A N 1
ATOM 793 C CA . GLY A 1 106 ? 2.328 3.062 8.796 1.00 94.62 106 GLY A CA 1
ATOM 794 C C . GLY A 1 106 ? 1.734 2.170 9.885 1.00 94.62 106 GLY A C 1
ATOM 795 O O . GLY A 1 106 ? 1.688 2.532 11.065 1.00 94.62 106 GLY A O 1
ATOM 796 N N . TRP A 1 107 ? 1.261 0.998 9.474 1.00 94.38 107 TRP A N 1
ATOM 797 C CA . TRP A 1 107 ? 1.075 -0.191 10.308 1.00 94.38 107 TRP A CA 1
ATOM 798 C C . TRP A 1 107 ? 2.291 -1.115 10.178 1.00 94.38 107 TRP A C 1
ATOM 800 O O . TRP A 1 107 ? 3.094 -0.974 9.253 1.00 94.38 107 TRP A O 1
ATOM 810 N N . LYS A 1 108 ? 2.402 -2.088 11.090 1.00 96.62 108 LYS A N 1
ATOM 811 C CA . LYS A 1 108 ? 3.448 -3.122 11.072 1.00 96.62 108 LYS A CA 1
ATOM 812 C C . LYS A 1 108 ? 4.850 -2.505 10.975 1.00 96.62 108 LYS A C 1
ATOM 814 O O . LYS A 1 108 ? 5.171 -1.601 11.745 1.00 96.62 108 LYS A O 1
ATOM 819 N N . GLN A 1 109 ? 5.681 -2.972 10.042 1.00 97.62 109 GLN A N 1
ATOM 820 C CA . GLN A 1 109 ? 7.037 -2.464 9.849 1.00 97.62 109 GLN A CA 1
ATOM 821 C C . GLN A 1 109 ? 7.091 -1.151 9.056 1.00 97.62 109 GLN A C 1
ATOM 823 O O . GLN A 1 109 ? 8.166 -0.577 8.917 1.00 97.62 109 GLN A O 1
ATOM 828 N N . SER A 1 110 ? 5.957 -0.613 8.589 1.00 97.19 110 SER A N 1
ATOM 829 C CA . SER A 1 110 ? 5.924 0.693 7.910 1.00 97.19 110 SER A CA 1
ATOM 830 C C . SER A 1 110 ? 6.049 1.892 8.856 1.00 97.19 110 SER A C 1
ATOM 832 O O . SER A 1 110 ? 5.931 3.032 8.412 1.00 97.19 110 SER A O 1
ATOM 834 N N . GLY A 1 111 ? 6.281 1.662 10.150 1.00 95.88 111 GLY A N 1
ATOM 835 C CA . GLY A 1 111 ? 6.723 2.691 11.086 1.00 95.88 111 GLY A CA 1
ATOM 836 C C . GLY A 1 111 ? 5.888 2.797 12.358 1.00 95.88 111 GLY A C 1
ATOM 837 O O . GLY A 1 111 ? 4.828 2.189 12.509 1.00 95.88 111 GLY A O 1
ATOM 838 N N . ILE A 1 112 ? 6.391 3.611 13.287 1.00 94.25 112 ILE A N 1
ATOM 839 C CA . ILE A 1 112 ? 5.776 3.895 14.586 1.00 94.25 112 ILE A CA 1
ATOM 840 C C . ILE A 1 112 ? 5.482 5.392 14.667 1.00 94.25 112 ILE A C 1
ATOM 842 O O . ILE A 1 112 ? 6.305 6.216 14.281 1.00 94.25 112 ILE A O 1
ATOM 846 N N . GLY A 1 113 ? 4.318 5.742 15.215 1.00 93.88 113 GLY A N 1
ATOM 847 C CA . GLY A 1 113 ? 3.885 7.130 15.352 1.00 93.88 113 GLY A CA 1
ATOM 848 C C . GLY A 1 113 ? 3.001 7.597 14.198 1.00 93.88 113 GLY A C 1
ATOM 849 O O . GLY A 1 113 ? 2.396 6.788 13.489 1.00 93.88 113 GLY A O 1
ATOM 850 N N . ARG A 1 114 ? 2.846 8.919 14.098 1.00 94.31 114 ARG A N 1
ATOM 851 C CA . ARG A 1 114 ? 2.007 9.630 13.125 1.00 94.31 114 ARG A CA 1
ATOM 852 C C . ARG A 1 114 ? 2.715 10.924 12.737 1.00 94.31 114 ARG A C 1
ATOM 854 O O . ARG A 1 114 ? 3.299 11.575 13.601 1.00 94.31 114 ARG A O 1
ATOM 861 N N . GLU A 1 115 ? 2.601 11.304 11.474 1.00 93.81 115 GLU A N 1
ATOM 862 C CA . GLU A 1 115 ? 2.981 12.614 10.944 1.00 93.81 115 GLU A CA 1
ATOM 863 C C . GLU A 1 115 ? 1.737 13.340 10.429 1.00 93.81 115 GLU A C 1
ATOM 865 O O . GLU A 1 115 ? 0.738 12.705 10.107 1.00 93.81 115 GLU A O 1
ATOM 870 N N . GLY A 1 116 ? 1.772 14.670 10.343 1.00 92.44 116 GLY A N 1
ATOM 871 C CA . GLY A 1 116 ? 0.620 15.455 9.890 1.00 92.44 116 GLY A CA 1
ATOM 872 C C . GLY A 1 116 ? -0.544 15.506 10.888 1.00 92.44 116 GLY A C 1
ATOM 873 O O . GLY A 1 116 ? -0.632 14.743 11.856 1.00 92.44 116 GLY A O 1
ATOM 874 N N . GLY A 1 117 ? -1.441 16.466 10.669 1.00 93.19 117 GLY A N 1
ATOM 875 C CA . GLY A 1 117 ? -2.580 16.728 11.542 1.00 93.19 117 GLY A CA 1
ATOM 876 C C . GLY A 1 117 ? -2.209 17.017 13.008 1.00 93.19 117 GLY A C 1
ATOM 877 O O . GLY A 1 117 ? -1.039 17.186 13.366 1.00 93.19 117 GLY A O 1
ATOM 878 N N . PRO A 1 118 ? -3.215 17.073 13.896 1.00 93.69 118 PRO A N 1
ATOM 879 C CA . PRO A 1 118 ? -2.990 17.250 15.330 1.00 93.69 118 PRO A CA 1
ATOM 880 C C . PRO A 1 118 ? -2.211 16.095 15.970 1.00 93.69 118 PRO A C 1
ATOM 882 O O . PRO A 1 118 ? -1.508 16.302 16.956 1.00 93.69 118 PRO A O 1
ATOM 885 N N . ASP A 1 119 ? -2.326 14.879 15.430 1.00 92.81 119 ASP A N 1
ATOM 886 C CA . ASP A 1 119 ? -1.628 13.712 15.971 1.00 92.81 119 ASP A CA 1
ATOM 887 C C . ASP A 1 119 ? -0.122 13.760 15.729 1.00 92.81 119 ASP A C 1
ATOM 889 O O . ASP A 1 119 ? 0.632 13.386 16.625 1.00 92.81 119 ASP A O 1
ATOM 893 N N . GLY A 1 120 ? 0.324 14.272 14.578 1.00 93.56 120 GLY A N 1
ATOM 894 C CA . GLY A 1 120 ? 1.746 14.480 14.317 1.00 93.56 120 GLY A CA 1
ATOM 895 C C . GLY A 1 120 ? 2.381 15.470 15.291 1.00 93.56 120 GLY A C 1
ATOM 896 O O . GLY A 1 120 ? 3.496 15.247 15.757 1.00 93.56 120 GLY A O 1
ATOM 897 N N . LEU A 1 121 ? 1.648 16.520 15.684 1.00 93.69 121 LEU A N 1
ATOM 898 C CA . LEU A 1 121 ? 2.138 17.494 16.661 1.00 93.69 121 LEU A CA 1
ATOM 899 C C . LEU A 1 121 ? 2.378 16.862 18.040 1.00 93.69 121 LEU A C 1
ATOM 901 O O . LEU A 1 121 ? 3.350 17.216 18.705 1.00 93.69 121 LEU A O 1
ATOM 905 N N . LYS A 1 122 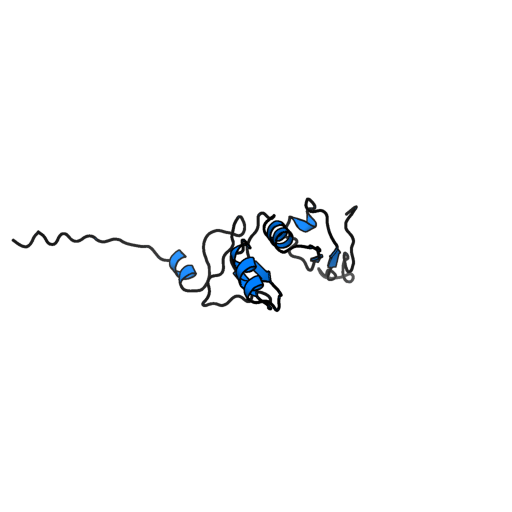? 1.533 15.910 18.463 1.00 93.62 122 LYS A N 1
ATOM 906 C CA . LYS A 1 122 ? 1.656 15.248 19.777 1.00 93.62 122 LYS A CA 1
ATOM 907 C C . LYS A 1 122 ? 3.012 14.567 19.968 1.00 93.62 122 LYS A C 1
ATOM 909 O O . LYS A 1 122 ? 3.493 14.537 21.094 1.00 93.62 122 LYS A O 1
ATOM 914 N N . SER A 1 123 ? 3.645 14.092 18.893 1.00 92.69 123 SER A N 1
ATOM 915 C CA . SER A 1 123 ? 4.984 13.483 18.924 1.00 92.69 123 SER A CA 1
ATOM 916 C C . SER A 1 123 ? 6.082 14.448 19.398 1.00 92.69 123 SER A C 1
ATOM 918 O O . SER A 1 123 ? 7.128 14.003 19.860 1.00 92.69 123 SER A O 1
ATOM 920 N N . TYR A 1 124 ? 5.840 15.760 19.318 1.00 95.44 124 TYR A N 1
ATOM 921 C CA . TYR A 1 124 ? 6.769 16.814 19.743 1.00 95.44 124 TYR A CA 1
ATOM 922 C C . TYR A 1 124 ? 6.384 17.464 21.081 1.00 95.44 124 TYR A C 1
ATOM 924 O O . TYR A 1 124 ? 7.079 18.364 21.552 1.00 95.44 124 TYR A O 1
ATOM 932 N N . LEU A 1 125 ? 5.275 17.044 21.696 1.00 96.31 125 LEU A N 1
ATOM 933 C CA . LEU A 1 125 ? 4.788 17.588 22.963 1.00 96.31 125 LEU A CA 1
ATOM 934 C C . LEU A 1 125 ? 5.158 16.669 24.134 1.00 96.31 125 LEU A C 1
ATOM 936 O O . LEU A 1 125 ? 5.350 15.468 23.973 1.00 96.31 125 LEU A O 1
ATOM 940 N N . GLN A 1 126 ? 5.227 17.242 25.336 1.00 96.44 126 GLN A N 1
ATOM 941 C CA . GLN A 1 126 ? 5.441 16.506 26.584 1.00 96.44 126 GLN A CA 1
ATOM 942 C C . GLN A 1 126 ? 4.275 16.762 27.539 1.00 96.44 126 GLN A C 1
ATOM 944 O O . GLN A 1 126 ? 3.977 17.910 27.877 1.00 96.44 126 GLN A O 1
ATOM 949 N N . SER A 1 127 ? 3.605 15.698 27.977 1.00 95.44 127 SER A N 1
ATOM 950 C CA . SER A 1 127 ? 2.511 15.796 28.945 1.00 95.44 127 SER A CA 1
ATOM 951 C C . SER A 1 127 ? 3.055 15.997 30.361 1.00 95.44 127 SER A C 1
ATOM 953 O O . SER A 1 127 ? 3.980 15.309 30.786 1.00 95.44 127 SER A O 1
ATOM 955 N N . LYS A 1 128 ? 2.452 16.920 31.116 1.00 96.94 128 LYS A N 1
ATOM 956 C CA . LYS A 1 128 ? 2.744 17.147 32.536 1.00 96.94 128 LYS A CA 1
ATOM 957 C C . LYS A 1 128 ? 1.450 17.062 33.335 1.00 96.94 128 LYS A C 1
ATOM 959 O O . LYS A 1 128 ? 0.531 17.838 33.093 1.00 96.94 128 LYS A O 1
ATOM 964 N N . THR A 1 129 ? 1.409 16.161 34.308 1.00 97.62 129 THR A N 1
ATOM 965 C CA . THR A 1 129 ? 0.299 16.046 35.261 1.00 97.62 129 THR A CA 1
ATOM 966 C C . THR A 1 129 ? 0.639 16.819 36.531 1.00 97.62 129 THR A C 1
ATOM 968 O O . THR A 1 129 ? 1.737 16.676 37.065 1.00 97.62 129 THR A O 1
ATOM 971 N N . ILE A 1 130 ? -0.291 17.643 37.016 1.00 96.19 130 ILE A N 1
ATOM 972 C CA . ILE A 1 130 ? -0.136 18.433 38.243 1.00 96.19 130 ILE A CA 1
ATOM 973 C C . ILE A 1 130 ? -1.297 18.094 39.175 1.00 96.19 130 ILE A C 1
ATOM 975 O O . ILE A 1 130 ? -2.456 18.204 38.786 1.00 96.19 130 ILE A O 1
ATOM 979 N N . HIS A 1 131 ? -0.979 17.711 40.410 1.00 95.75 131 HIS A N 1
ATOM 980 C CA . HIS A 1 131 ? -1.954 17.504 41.477 1.00 95.75 131 HIS A CA 1
ATOM 981 C C . HIS A 1 131 ? -1.786 18.594 42.530 1.00 95.75 131 HIS A C 1
ATOM 983 O O . HIS A 1 131 ? -0.674 18.846 42.991 1.00 95.75 131 HIS A O 1
ATOM 989 N N . ILE A 1 132 ? -2.892 19.225 42.920 1.00 94.06 132 ILE A N 1
ATOM 990 C CA . ILE A 1 132 ? -2.909 20.263 43.952 1.00 94.06 132 ILE A CA 1
ATOM 991 C C . ILE A 1 132 ? -3.768 19.763 45.111 1.00 94.06 132 ILE A C 1
ATOM 993 O O . ILE A 1 132 ? -4.952 19.478 44.936 1.00 94.06 132 ILE A O 1
ATOM 997 N N . ASN A 1 133 ? -3.171 19.655 46.298 1.00 92.62 133 ASN A N 1
ATOM 998 C CA . ASN A 1 133 ? -3.909 19.367 47.521 1.00 92.62 133 ASN A CA 1
ATOM 999 C C . ASN A 1 133 ? -4.542 20.659 48.060 1.00 92.62 133 ASN A C 1
ATOM 1001 O O . ASN A 1 133 ? -3.841 21.526 48.575 1.00 92.62 133 ASN A O 1
ATOM 1005 N N . MET A 1 134 ? -5.869 20.766 47.968 1.00 92.25 134 MET A N 1
ATOM 1006 C CA . MET A 1 134 ? -6.626 21.930 48.451 1.00 92.25 134 MET A CA 1
ATOM 1007 C C . MET A 1 134 ? -6.980 21.859 49.950 1.00 92.25 134 MET A C 1
ATOM 1009 O O . MET A 1 134 ? -7.619 22.772 50.466 1.00 92.25 134 MET A O 1
ATOM 1013 N N . ALA A 1 135 ? -6.576 20.806 50.673 1.00 87.12 135 ALA A N 1
ATOM 1014 C CA . ALA A 1 135 ? -6.929 20.608 52.083 1.00 87.12 135 ALA A CA 1
ATOM 1015 C C . ALA A 1 135 ? -6.130 21.478 53.081 1.00 87.12 135 ALA A C 1
ATOM 1017 O O . ALA A 1 135 ? -6.348 21.366 54.283 1.00 87.12 135 ALA A O 1
ATOM 1018 N N . LEU A 1 136 ? -5.220 22.340 52.610 1.00 71.25 136 LEU A N 1
ATOM 1019 C CA . LEU A 1 136 ? -4.372 23.192 53.459 1.00 71.25 136 LEU A CA 1
ATOM 1020 C C . LEU A 1 136 ? -5.030 24.518 53.895 1.00 71.25 136 LEU A C 1
ATOM 1022 O O . LEU A 1 136 ? -4.406 25.281 54.622 1.00 71.25 136 LEU A O 1
ATOM 1026 N N . ASN A 1 137 ? -6.282 24.786 53.508 1.00 61.19 137 ASN A N 1
ATOM 1027 C CA . ASN A 1 137 ? -7.056 25.921 54.027 1.00 61.19 137 ASN A CA 1
ATOM 1028 C C . ASN A 1 137 ? -7.957 25.485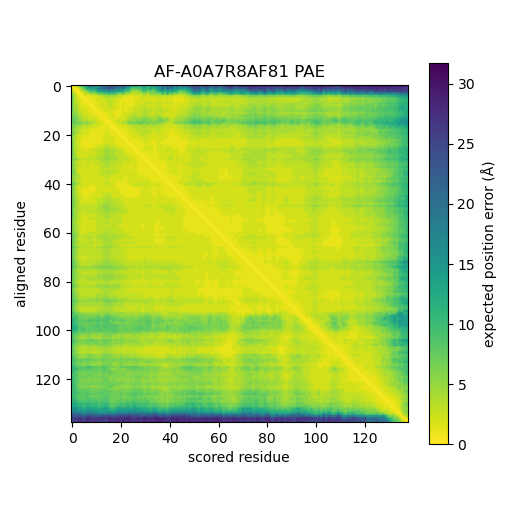 55.196 1.00 61.19 137 ASN A C 1
ATOM 1030 O O . ASN A 1 137 ? -9.177 25.377 55.030 1.00 61.19 137 ASN A O 1
ATOM 1034 N N . ARG A 1 138 ? -7.357 25.234 56.364 1.00 58.41 138 ARG A N 1
ATOM 1035 C CA . ARG A 1 138 ? -7.995 25.346 57.687 1.00 58.41 138 ARG A CA 1
ATOM 1036 C C . ARG A 1 138 ? -6.983 25.813 58.717 1.00 58.41 138 ARG A C 1
ATOM 1038 O O . ARG A 1 138 ? -5.878 25.232 58.735 1.00 58.41 138 ARG A O 1
#

Organism: NCBI:txid1220207

pLDDT: mean 94.09, std 7.76, range [51.69, 98.5]

InterPro domains:
  IPR015590 Aldehyde dehydrogenase domain [PF00171] (2-130)
  IPR016161 Aldehyde/histidinol dehydrogenase [SSF53720] (2-133)
  IPR016162 Aldehyde dehydrogenase, N-terminal [G3DSA:3.40.605.10] (102-130)
  IPR016163 Aldehyde dehydrogenase, C-terminal [G3DSA:3.40.309.10] (2-101)
  IPR050740 Aldehyde Dehydrogenase Superfamily [PTHR43353] (2-132)

Sequence (138 aa):
MEGIEVLAGGERQGSLGNFLKSTVLLNPDLASKVYTEEIFGPVLCVRTFKTEEEAIALANDTQFGLGATIYTADIARALRVSQEVEAGTLGINTGFVPNKLSPFRGWKQSGIGREGGPDGLKSYLQSKTIHINMALNR